Protein AF-A0AAU4B2C4-F1 (afdb_monomer_lite)

Sequence (59 aa):
MTYLRGAARTVYGGALRARYEDGDTIRDLKAATGRSYGYLHRLLLEAGTTLRPRGRRGA

Foldseek 3Di:
DDDQPDPSLLVVLVVLLVCVVVPDDLVNVCVVVVDDSVVNVVSVVVNVRPHDPPPDPPD

Radius of gyration: 12.08 Å; chains: 1; bounding box: 30×19×39 Å

pLDDT: mean 80.94, std 11.66, range [43.31, 90.94]

Se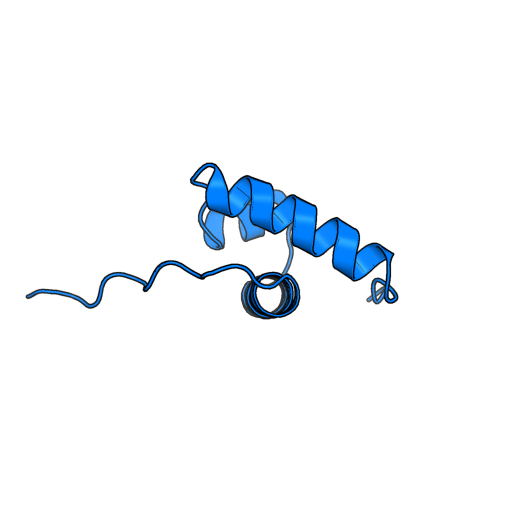condary structure (DSSP, 8-state):
-----HHHHHHHHHHHHHHHHHT--HHHHHHHH---HHHHHHHHHHTT--PPP------

Structure (mmCIF, N/CA/C/O backbone):
data_AF-A0AAU4B2C4-F1
#
_entry.id   AF-A0AAU4B2C4-F1
#
loop_
_atom_site.group_PDB
_atom_site.id
_atom_site.type_symbol
_atom_site.label_atom_id
_atom_site.label_alt_id
_atom_site.label_comp_id
_atom_site.label_asym_id
_atom_site.label_entity_id
_atom_site.label_seq_id
_atom_site.pdbx_PDB_ins_code
_atom_site.Cartn_x
_atom_site.Cartn_y
_atom_site.Cartn_z
_atom_site.occupancy
_atom_site.B_iso_or_equiv
_atom_site.auth_seq_id
_atom_site.auth_comp_id
_atom_site.auth_asym_id
_atom_site.auth_atom_id
_atom_site.pdbx_PDB_model_num
ATOM 1 N N . ME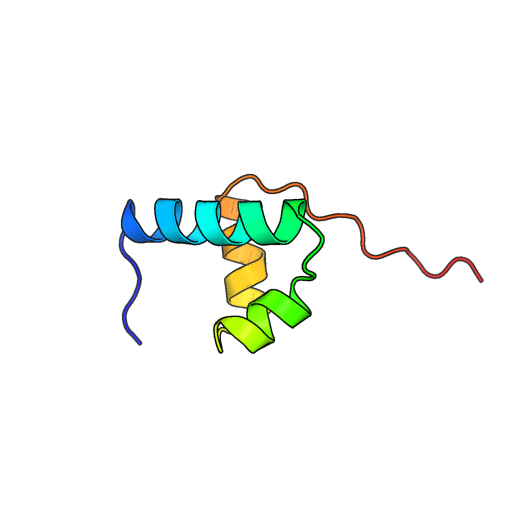T A 1 1 ? 21.854 -5.172 -1.920 1.00 52.84 1 MET A N 1
ATOM 2 C CA . MET A 1 1 ? 20.388 -4.956 -1.934 1.00 52.84 1 MET A CA 1
ATOM 3 C C . MET A 1 1 ? 19.995 -4.354 -3.277 1.00 52.84 1 MET A C 1
ATOM 5 O O . MET A 1 1 ? 20.380 -3.228 -3.554 1.00 52.84 1 MET A O 1
ATOM 9 N N . THR A 1 2 ? 19.295 -5.100 -4.131 1.00 62.09 2 THR A N 1
ATOM 10 C CA . THR A 1 2 ? 18.887 -4.632 -5.467 1.00 62.09 2 THR A CA 1
ATOM 11 C C . THR A 1 2 ? 17.754 -3.614 -5.340 1.00 62.09 2 THR A C 1
ATOM 13 O O . THR A 1 2 ? 16.667 -3.949 -4.869 1.00 62.09 2 THR A O 1
ATOM 16 N N . TYR A 1 3 ? 18.008 -2.366 -5.727 1.00 63.66 3 TYR A N 1
ATOM 17 C CA . TYR A 1 3 ? 16.984 -1.328 -5.796 1.00 63.66 3 TYR A CA 1
ATOM 18 C C . TYR A 1 3 ? 16.094 -1.589 -7.017 1.00 63.66 3 TYR A C 1
ATOM 20 O O . TYR A 1 3 ? 16.575 -1.593 -8.149 1.00 63.66 3 TYR A O 1
ATOM 28 N N . LEU A 1 4 ? 14.796 -1.817 -6.795 1.00 69.25 4 LEU A N 1
ATOM 29 C CA . LEU A 1 4 ? 13.796 -1.816 -7.868 1.00 69.25 4 LEU A CA 1
ATOM 30 C C . LEU A 1 4 ? 13.806 -0.422 -8.519 1.00 69.25 4 LEU A C 1
ATOM 32 O O . LEU A 1 4 ? 13.475 0.564 -7.860 1.00 69.25 4 LEU A O 1
ATOM 36 N N . ARG A 1 5 ? 14.237 -0.325 -9.783 1.00 76.44 5 ARG A N 1
ATOM 37 C CA . ARG A 1 5 ? 14.269 0.941 -10.535 1.00 76.44 5 ARG A CA 1
ATOM 38 C C . ARG A 1 5 ? 12.856 1.336 -10.972 1.00 76.44 5 ARG A C 1
ATOM 40 O O . ARG A 1 5 ? 12.118 0.482 -11.455 1.00 76.44 5 ARG A O 1
ATOM 47 N N . GLY A 1 6 ? 12.529 2.626 -10.828 1.00 74.00 6 GLY A N 1
ATOM 48 C CA . GLY A 1 6 ? 11.363 3.334 -11.386 1.00 74.00 6 GLY A CA 1
ATOM 49 C C . GLY A 1 6 ? 10.121 2.476 -11.631 1.00 74.00 6 GLY A C 1
ATOM 50 O O . GLY A 1 6 ? 9.359 2.215 -10.710 1.00 74.00 6 GLY A O 1
ATOM 51 N N . ALA A 1 7 ? 9.952 1.993 -12.863 1.00 79.44 7 ALA A N 1
ATOM 52 C CA . ALA A 1 7 ? 8.790 1.209 -13.282 1.00 79.44 7 ALA A CA 1
ATOM 53 C C . ALA A 1 7 ? 8.557 -0.065 -12.450 1.00 79.44 7 ALA A C 1
ATOM 55 O O . ALA A 1 7 ? 7.429 -0.347 -12.052 1.00 79.44 7 ALA A O 1
ATOM 56 N N . ALA A 1 8 ? 9.614 -0.812 -12.117 1.00 83.06 8 ALA A N 1
ATOM 57 C CA . ALA A 1 8 ? 9.489 -2.027 -11.312 1.00 83.06 8 ALA A CA 1
ATOM 58 C C . ALA A 1 8 ? 9.042 -1.710 -9.877 1.00 83.06 8 ALA A C 1
ATOM 60 O O . ALA A 1 8 ? 8.344 -2.502 -9.249 1.00 83.06 8 ALA A O 1
ATOM 61 N N . ARG A 1 9 ? 9.411 -0.529 -9.364 1.00 83.50 9 ARG A N 1
ATOM 62 C CA . ARG A 1 9 ? 8.961 -0.039 -8.060 1.00 83.50 9 ARG A CA 1
ATOM 63 C C . ARG A 1 9 ? 7.482 0.337 -8.099 1.00 83.50 9 ARG A C 1
ATOM 65 O O . ARG A 1 9 ? 6.761 -0.040 -7.184 1.00 83.50 9 ARG A O 1
ATOM 72 N N . THR A 1 10 ? 7.026 0.994 -9.163 1.00 85.25 10 THR A N 1
ATOM 73 C CA . THR A 1 10 ? 5.614 1.358 -9.343 1.00 85.25 10 THR A CA 1
ATOM 74 C C . THR A 1 10 ? 4.727 0.122 -9.472 1.00 85.25 10 THR A C 1
ATOM 76 O O . THR A 1 10 ? 3.718 0.020 -8.780 1.00 85.25 10 THR A O 1
ATOM 79 N N . VAL A 1 11 ? 5.137 -0.859 -10.285 1.00 87.25 11 VAL A N 1
ATOM 80 C CA . VAL A 1 11 ? 4.414 -2.134 -10.444 1.00 87.25 11 VAL A CA 1
ATOM 81 C C . VAL A 1 11 ? 4.359 -2.893 -9.118 1.00 87.25 11 VAL A C 1
ATOM 83 O O . VAL A 1 11 ? 3.295 -3.347 -8.701 1.00 87.25 11 VAL A O 1
ATOM 86 N N . TYR A 1 12 ? 5.488 -2.983 -8.412 1.00 87.94 12 TYR A N 1
ATOM 87 C CA . TYR A 1 12 ? 5.549 -3.669 -7.125 1.00 87.94 12 TYR A CA 1
ATOM 88 C C . TYR A 1 12 ? 4.717 -2.962 -6.044 1.00 87.94 12 TYR A C 1
ATOM 90 O O . TYR A 1 12 ? 4.013 -3.617 -5.278 1.00 87.94 12 TYR A O 1
ATOM 98 N N . GLY A 1 13 ? 4.740 -1.627 -6.009 1.00 88.50 13 GLY A N 1
ATOM 99 C CA . GLY A 1 13 ? 3.896 -0.826 -5.124 1.00 88.50 13 GLY A CA 1
ATOM 100 C C . GLY A 1 13 ? 2.406 -0.983 -5.424 1.00 88.50 13 GLY A C 1
ATOM 101 O O . GLY A 1 13 ? 1.621 -1.144 -4.494 1.00 88.50 13 GLY A O 1
ATOM 102 N N . GLY A 1 14 ? 2.021 -1.034 -6.702 1.00 89.25 14 GLY A N 1
ATOM 103 C CA . GLY A 1 14 ? 0.645 -1.308 -7.122 1.00 89.25 14 GLY A CA 1
ATOM 104 C C . GLY A 1 14 ? 0.157 -2.695 -6.698 1.00 89.25 14 GLY A C 1
ATOM 105 O O . GLY A 1 14 ? -0.941 -2.820 -6.162 1.00 89.25 14 GLY A O 1
ATOM 106 N N . ALA A 1 15 ? 0.990 -3.729 -6.847 1.00 89.56 15 ALA A N 1
ATOM 107 C CA . ALA A 1 15 ? 0.657 -5.085 -6.402 1.00 89.56 15 ALA A CA 1
ATOM 108 C C . ALA A 1 15 ? 0.484 -5.179 -4.874 1.00 89.56 15 ALA A C 1
ATOM 110 O O . ALA A 1 15 ? -0.412 -5.860 -4.378 1.00 89.56 15 ALA A O 1
ATOM 111 N N . LEU A 1 16 ? 1.326 -4.468 -4.117 1.00 90.19 16 LEU A N 1
ATOM 112 C CA . LEU A 1 16 ? 1.202 -4.376 -2.661 1.00 90.19 16 LEU A CA 1
ATOM 113 C C . LEU A 1 16 ? -0.036 -3.600 -2.230 1.00 90.19 16 LEU A C 1
ATOM 115 O O . LEU A 1 16 ? -0.688 -3.993 -1.267 1.00 90.19 16 LEU A O 1
ATOM 119 N N . ARG A 1 17 ? -0.361 -2.518 -2.943 1.00 88.81 17 ARG A N 1
ATOM 120 C CA . ARG A 1 17 ? -1.588 -1.761 -2.723 1.00 88.81 17 ARG A CA 1
ATOM 121 C C . ARG A 1 17 ? -2.806 -2.647 -2.930 1.00 88.81 17 ARG A C 1
ATOM 123 O O . ARG A 1 17 ? -3.652 -2.669 -2.057 1.00 88.81 17 ARG A O 1
ATOM 130 N N . ALA A 1 18 ? -2.876 -3.397 -4.029 1.00 89.81 18 ALA A N 1
ATOM 131 C CA . ALA A 1 18 ? -4.009 -4.282 -4.298 1.00 89.81 18 ALA A CA 1
ATOM 132 C C . ALA A 1 18 ? -4.266 -5.250 -3.131 1.00 89.81 18 ALA A C 1
ATOM 134 O O . ALA A 1 18 ? -5.388 -5.345 -2.657 1.00 89.81 18 ALA A O 1
ATOM 135 N N . ARG A 1 19 ? -3.209 -5.875 -2.599 1.00 89.56 19 ARG A N 1
ATOM 136 C CA . ARG A 1 19 ? -3.294 -6.717 -1.396 1.00 89.56 19 ARG A CA 1
ATOM 137 C C . ARG A 1 19 ? -3.737 -5.949 -0.149 1.00 89.56 19 ARG A C 1
ATOM 139 O O . ARG A 1 19 ? -4.582 -6.420 0.600 1.00 89.56 19 ARG A O 1
ATOM 146 N N . TYR A 1 20 ? -3.188 -4.754 0.066 1.00 89.12 20 TYR A N 1
ATOM 147 C CA . TYR A 1 20 ? -3.581 -3.901 1.187 1.00 89.12 20 TYR A CA 1
ATOM 148 C C . TYR A 1 20 ? -5.067 -3.502 1.142 1.00 89.12 20 TYR A C 1
ATOM 150 O O . TYR A 1 20 ? -5.739 -3.470 2.170 1.00 89.12 20 TYR A O 1
ATOM 158 N N . GLU A 1 21 ? -5.573 -3.193 -0.052 1.00 85.25 21 GLU A N 1
ATOM 159 C CA . GLU A 1 21 ? -6.976 -2.838 -0.298 1.00 85.25 21 GLU A CA 1
ATOM 160 C C . GLU A 1 21 ? -7.903 -4.056 -0.142 1.00 85.25 21 GLU A C 1
ATOM 162 O O . GLU A 1 21 ? -9.021 -3.899 0.344 1.00 85.25 21 GLU A O 1
ATOM 167 N N . ASP A 1 22 ? -7.419 -5.258 -0.479 1.00 89.19 22 ASP A N 1
ATOM 168 C CA . ASP A 1 22 ? -8.120 -6.541 -0.292 1.00 89.19 22 ASP A CA 1
ATOM 169 C C . ASP A 1 22 ? -8.342 -6.889 1.193 1.00 89.19 22 ASP A C 1
ATOM 171 O O . ASP A 1 22 ? -9.273 -7.606 1.549 1.00 89.19 22 ASP A O 1
ATOM 175 N N . GLY A 1 23 ? -7.530 -6.313 2.084 1.00 86.62 23 GLY A N 1
ATOM 176 C CA . GLY A 1 23 ? -7.648 -6.483 3.532 1.00 86.62 23 GLY A CA 1
ATOM 177 C C . GLY A 1 23 ? -6.351 -6.898 4.218 1.00 86.62 23 GLY A C 1
ATOM 178 O O . GLY A 1 23 ? -6.310 -6.910 5.452 1.00 86.62 23 GLY A O 1
ATOM 179 N N . ASP A 1 24 ? -5.282 -7.179 3.462 1.00 88.31 24 ASP A N 1
ATOM 180 C CA . ASP A 1 24 ? -3.980 -7.490 4.049 1.00 88.31 24 ASP A CA 1
ATOM 181 C C . ASP A 1 24 ? -3.442 -6.289 4.827 1.00 88.31 24 ASP A C 1
ATOM 183 O O . ASP A 1 24 ? -3.442 -5.138 4.380 1.00 88.31 24 ASP A O 1
ATOM 187 N N . THR A 1 25 ? -2.870 -6.548 5.998 1.00 86.88 25 THR A N 1
ATOM 188 C CA . THR A 1 25 ? -2.174 -5.497 6.730 1.00 86.88 25 THR A CA 1
ATOM 189 C C . THR A 1 25 ? -0.741 -5.343 6.225 1.00 86.88 25 THR A C 1
ATOM 191 O O . THR A 1 25 ? -0.140 -6.245 5.646 1.00 86.88 25 THR A O 1
ATOM 194 N N . ILE A 1 26 ? -0.097 -4.214 6.543 1.00 85.56 26 ILE A N 1
ATOM 195 C CA . ILE A 1 26 ? 1.342 -4.029 6.268 1.00 85.56 26 ILE A CA 1
ATOM 196 C C . ILE A 1 26 ? 2.185 -5.147 6.926 1.00 85.56 26 ILE A C 1
ATOM 198 O O . ILE A 1 26 ? 3.273 -5.463 6.446 1.00 85.56 26 ILE A O 1
ATOM 202 N N . ARG A 1 27 ? 1.705 -5.765 8.019 1.00 86.62 27 ARG A N 1
ATOM 203 C CA . ARG A 1 27 ? 2.375 -6.916 8.645 1.00 86.62 27 ARG A CA 1
ATOM 204 C C . ARG A 1 27 ? 2.263 -8.177 7.793 1.00 86.62 27 ARG A C 1
ATOM 206 O O . ARG A 1 27 ? 3.274 -8.862 7.663 1.00 86.62 27 ARG A O 1
ATOM 213 N N . ASP A 1 28 ? 1.108 -8.434 7.194 1.00 88.94 28 ASP A N 1
ATOM 214 C CA . ASP A 1 28 ? 0.905 -9.582 6.302 1.00 88.94 28 ASP A CA 1
ATOM 215 C C . ASP A 1 28 ? 1.729 -9.409 5.031 1.00 88.94 28 ASP A C 1
ATOM 217 O O . ASP A 1 28 ? 2.499 -10.290 4.662 1.00 88.94 28 ASP A O 1
ATOM 221 N N . LEU A 1 29 ? 1.728 -8.201 4.459 1.00 88.75 29 LEU A N 1
ATOM 222 C CA . LEU A 1 29 ? 2.607 -7.846 3.346 1.00 88.75 29 LEU A CA 1
ATOM 223 C C . LEU A 1 29 ? 4.087 -8.042 3.689 1.00 88.75 29 LEU A C 1
ATOM 225 O O . LEU A 1 29 ? 4.862 -8.545 2.875 1.00 88.75 29 LEU A O 1
ATOM 229 N N . LYS A 1 30 ? 4.505 -7.669 4.901 1.00 90.94 30 LYS A N 1
ATOM 230 C CA . LYS A 1 30 ? 5.871 -7.887 5.395 1.00 90.94 30 LYS A CA 1
ATOM 231 C C . LYS A 1 30 ? 6.193 -9.377 5.500 1.00 90.94 30 LYS A C 1
ATOM 233 O O . LYS A 1 30 ? 7.271 -9.778 5.068 1.00 90.94 30 LYS A O 1
ATOM 238 N N . ALA A 1 31 ? 5.284 -10.180 6.050 1.00 89.12 31 ALA A N 1
ATOM 239 C CA . ALA A 1 31 ? 5.454 -11.625 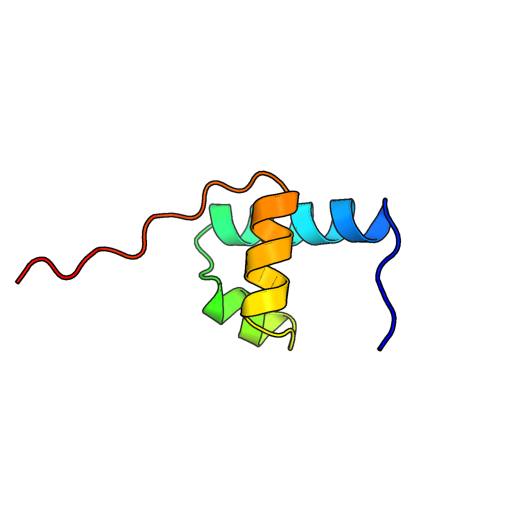6.168 1.00 89.12 31 ALA A CA 1
ATOM 240 C C . ALA A 1 31 ? 5.517 -12.300 4.788 1.00 89.12 31 ALA A C 1
ATOM 242 O O . ALA A 1 31 ? 6.423 -13.087 4.535 1.00 89.12 31 ALA A O 1
ATOM 243 N N . ALA A 1 32 ? 4.630 -11.913 3.871 1.00 87.44 32 ALA A N 1
ATOM 244 C CA . ALA A 1 32 ? 4.543 -12.466 2.524 1.00 87.44 32 ALA A CA 1
ATOM 245 C C . ALA A 1 32 ? 5.724 -12.073 1.624 1.00 87.44 32 ALA A C 1
ATOM 247 O O . ALA A 1 32 ? 6.107 -12.828 0.735 1.00 87.44 32 ALA A O 1
ATOM 248 N N . THR A 1 33 ? 6.302 -10.883 1.817 1.00 85.56 33 THR A N 1
ATOM 249 C CA . THR A 1 33 ? 7.386 -10.377 0.952 1.00 85.56 33 THR A CA 1
ATOM 250 C C . THR A 1 33 ? 8.780 -10.468 1.558 1.00 85.56 33 THR A C 1
ATOM 252 O O . THR A 1 33 ? 9.764 -10.252 0.849 1.00 85.56 33 THR A O 1
ATOM 255 N N . GLY A 1 34 ? 8.887 -10.706 2.867 1.00 87.00 34 GLY A N 1
ATOM 256 C CA . GLY A 1 34 ? 10.153 -10.654 3.599 1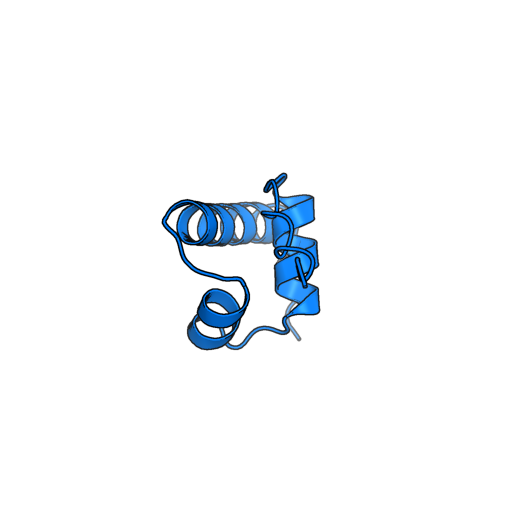.00 87.00 34 GLY A CA 1
ATOM 257 C C . GLY A 1 34 ? 10.811 -9.267 3.603 1.00 87.00 34 GLY A C 1
ATOM 258 O O . GLY A 1 34 ? 11.997 -9.144 3.911 1.00 87.00 34 GLY A O 1
ATOM 259 N N . ARG A 1 35 ? 10.083 -8.205 3.228 1.00 85.44 35 ARG A N 1
ATOM 260 C CA . ARG A 1 35 ? 10.611 -6.835 3.150 1.00 85.44 35 ARG A CA 1
ATOM 261 C C . ARG A 1 35 ? 10.396 -6.076 4.450 1.00 85.44 35 ARG A C 1
ATOM 263 O O . ARG A 1 35 ? 9.486 -6.350 5.225 1.00 85.44 35 ARG A O 1
ATOM 270 N N . SER A 1 36 ? 11.229 -5.068 4.680 1.00 87.12 36 SER A N 1
ATOM 271 C CA . SER A 1 36 ? 11.137 -4.224 5.869 1.00 87.12 36 SER A CA 1
ATOM 272 C C . SER A 1 36 ? 9.818 -3.449 5.909 1.00 87.12 36 SER A C 1
ATOM 274 O O . SER A 1 36 ? 9.392 -2.880 4.904 1.00 87.12 36 SER A O 1
ATOM 276 N N . TYR A 1 37 ? 9.226 -3.328 7.099 1.00 86.44 37 TYR A N 1
ATOM 277 C CA . TYR A 1 37 ? 7.993 -2.561 7.317 1.00 86.44 37 TYR A CA 1
ATOM 278 C C . TYR A 1 37 ? 8.102 -1.122 6.790 1.00 86.44 37 TYR A C 1
ATOM 280 O O . TYR A 1 37 ? 7.239 -0.668 6.050 1.00 86.44 37 TYR A O 1
ATOM 288 N N . GLY A 1 38 ? 9.199 -0.420 7.102 1.00 86.19 38 GLY A N 1
ATOM 289 C CA . GLY A 1 38 ? 9.425 0.948 6.620 1.00 86.19 38 GLY A CA 1
ATOM 290 C C . GLY A 1 38 ? 9.578 1.047 5.098 1.00 86.19 38 GLY A C 1
ATOM 291 O O . GLY A 1 38 ? 9.195 2.057 4.511 1.00 86.19 38 GLY A O 1
ATOM 292 N N . TYR A 1 39 ? 10.080 -0.011 4.449 1.00 87.56 39 TYR A N 1
ATOM 293 C CA . TYR A 1 39 ? 10.169 -0.075 2.990 1.00 87.56 39 TYR A CA 1
ATOM 294 C C . TYR A 1 39 ? 8.781 -0.214 2.367 1.00 87.56 39 TYR A C 1
ATOM 296 O O . TYR A 1 39 ? 8.445 0.558 1.475 1.00 87.56 39 TYR A O 1
ATOM 304 N N . LEU A 1 40 ? 7.962 -1.140 2.877 1.00 88.12 40 LEU A N 1
ATOM 305 C CA . LEU A 1 40 ? 6.580 -1.324 2.429 1.00 88.12 40 LEU A CA 1
ATOM 306 C C . LEU A 1 40 ? 5.728 -0.084 2.702 1.00 88.12 40 LEU A C 1
ATOM 308 O O . LEU A 1 40 ? 4.987 0.340 1.829 1.00 88.12 40 LEU A O 1
ATOM 312 N N . HIS A 1 41 ? 5.887 0.549 3.865 1.00 86.81 41 HIS A N 1
ATOM 313 C CA . HIS A 1 41 ? 5.179 1.779 4.211 1.00 86.81 41 HIS A CA 1
ATOM 314 C C . HIS A 1 41 ? 5.493 2.917 3.232 1.00 86.81 41 HIS A C 1
ATOM 316 O O . HIS A 1 41 ? 4.579 3.537 2.698 1.00 86.81 41 HIS A O 1
ATOM 322 N N . ARG A 1 42 ? 6.780 3.169 2.947 1.00 87.88 42 ARG A N 1
ATOM 323 C CA . ARG A 1 42 ? 7.174 4.172 1.943 1.00 87.88 42 ARG A CA 1
ATOM 324 C C . ARG A 1 42 ? 6.679 3.808 0.551 1.00 87.88 42 ARG A C 1
ATOM 326 O O . ARG A 1 42 ? 6.205 4.677 -0.160 1.00 87.88 42 ARG A O 1
ATOM 333 N N . LEU A 1 43 ? 6.764 2.535 0.178 1.00 88.06 43 LEU A N 1
ATOM 334 C CA . LEU A 1 43 ? 6.348 2.074 -1.138 1.00 88.06 43 LEU A CA 1
ATOM 335 C C . LEU A 1 43 ? 4.832 2.197 -1.350 1.00 88.06 43 LEU A C 1
ATOM 337 O O . LEU A 1 43 ? 4.408 2.596 -2.426 1.00 88.06 43 LEU A O 1
ATOM 341 N N . LEU A 1 44 ? 4.027 1.906 -0.326 1.00 87.56 44 LEU A N 1
ATOM 342 C CA . LEU A 1 44 ? 2.577 2.108 -0.349 1.00 87.56 44 LEU A CA 1
ATOM 343 C C . LEU A 1 44 ? 2.225 3.597 -0.457 1.00 87.56 44 LEU A C 1
ATOM 345 O O . LEU A 1 44 ? 1.362 3.948 -1.256 1.00 87.56 44 LEU A O 1
ATOM 349 N N . LEU A 1 45 ? 2.920 4.468 0.287 1.00 86.75 45 LEU A N 1
ATOM 350 C CA . LEU A 1 45 ? 2.749 5.923 0.191 1.00 86.75 45 LEU A CA 1
ATOM 351 C C . LEU A 1 45 ? 3.124 6.461 -1.195 1.00 86.75 45 LEU A C 1
ATOM 353 O O . LEU A 1 45 ? 2.369 7.231 -1.774 1.00 86.75 45 LEU A O 1
ATOM 357 N N . GLU A 1 46 ? 4.260 6.033 -1.746 1.00 86.38 46 GLU A N 1
ATOM 358 C CA . GLU A 1 46 ? 4.689 6.408 -3.099 1.00 86.38 46 GLU A CA 1
ATOM 359 C C . GLU A 1 46 ? 3.743 5.869 -4.179 1.00 86.38 46 GLU A C 1
ATOM 361 O O . GLU A 1 46 ? 3.540 6.520 -5.199 1.00 86.38 46 GLU A O 1
ATOM 366 N N . ALA A 1 47 ? 3.122 4.710 -3.944 1.00 85.88 47 ALA A N 1
ATOM 367 C CA . ALA A 1 47 ? 2.070 4.162 -4.796 1.00 85.88 47 ALA A CA 1
ATOM 368 C C . ALA A 1 47 ? 0.710 4.876 -4.630 1.00 85.88 47 ALA A C 1
ATOM 370 O O . ALA A 1 47 ? -0.268 4.470 -5.260 1.00 85.88 47 ALA A O 1
ATOM 371 N N . GLY A 1 48 ? 0.620 5.905 -3.778 1.00 83.81 48 GLY A N 1
ATOM 372 C CA . GLY A 1 48 ? -0.610 6.658 -3.526 1.00 83.81 48 GLY A CA 1
ATOM 373 C C . GLY A 1 48 ? -1.653 5.888 -2.714 1.00 83.81 48 GLY A C 1
ATOM 374 O O . GLY A 1 48 ? -2.841 6.179 -2.804 1.00 83.81 48 GLY A O 1
ATOM 375 N N . THR A 1 49 ? -1.235 4.883 -1.942 1.00 84.12 49 THR A N 1
ATOM 376 C CA . THR A 1 49 ? -2.148 4.098 -1.101 1.00 84.12 49 THR A CA 1
ATOM 377 C C . THR A 1 49 ? -2.594 4.922 0.098 1.00 84.12 49 THR A C 1
ATOM 379 O O . THR A 1 49 ? -1.764 5.413 0.870 1.00 84.12 49 THR A O 1
ATOM 382 N N . THR A 1 50 ? -3.905 5.013 0.315 1.00 80.38 50 THR A N 1
ATOM 383 C CA . THR A 1 50 ? -4.465 5.579 1.543 1.00 80.38 50 THR A CA 1
ATOM 384 C C . THR A 1 50 ? -4.302 4.570 2.672 1.00 80.38 50 THR A C 1
ATOM 386 O O . THR A 1 50 ? 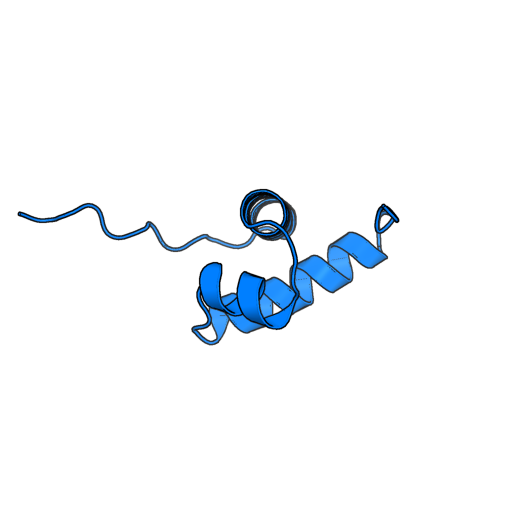-5.127 3.681 2.871 1.00 80.38 50 THR A O 1
ATOM 389 N N . LEU A 1 51 ? -3.204 4.687 3.419 1.00 79.06 51 LEU A N 1
ATOM 390 C CA . LEU A 1 51 ? -2.989 3.866 4.603 1.00 79.06 51 LEU A CA 1
ATOM 391 C C . LEU A 1 51 ? -4.126 4.118 5.594 1.00 79.06 51 LEU A C 1
ATOM 393 O O . LEU A 1 51 ? -4.306 5.238 6.078 1.00 79.06 51 LEU A O 1
ATOM 397 N N . ARG A 1 52 ? -4.885 3.066 5.907 1.00 76.50 52 ARG A N 1
ATOM 398 C CA . ARG A 1 52 ? -5.919 3.113 6.935 1.00 76.50 52 ARG A CA 1
ATOM 399 C C . ARG A 1 52 ? -5.263 3.592 8.228 1.00 76.50 52 ARG A C 1
ATOM 401 O O . ARG A 1 52 ? -4.242 3.016 8.635 1.00 76.50 52 ARG A O 1
ATOM 408 N N . PRO A 1 53 ? -5.808 4.638 8.873 1.00 65.56 53 PRO A N 1
ATOM 409 C CA . PRO A 1 53 ? -5.278 5.099 10.138 1.00 65.56 53 PRO A CA 1
ATOM 410 C C . PRO A 1 53 ? -5.286 3.907 11.088 1.00 65.56 53 PRO A C 1
ATOM 412 O O . PRO A 1 53 ? -6.322 3.280 11.309 1.00 65.56 53 PRO A O 1
ATOM 415 N N . ARG A 1 54 ? -4.107 3.548 11.611 1.00 63.38 54 ARG A N 1
ATOM 416 C CA . ARG A 1 54 ? -4.015 2.570 12.697 1.00 63.38 54 ARG A CA 1
ATOM 417 C C . ARG A 1 54 ? -4.908 3.125 13.790 1.00 63.38 54 ARG A C 1
ATOM 419 O O . ARG A 1 54 ? -4.597 4.209 14.283 1.00 63.38 54 ARG A O 1
ATOM 426 N N . GLY A 1 55 ? -6.018 2.438 14.074 1.00 57.44 55 GLY A N 1
ATOM 427 C CA . GLY A 1 55 ? -7.011 2.888 15.039 1.00 57.44 55 GLY A CA 1
ATOM 428 C C . GLY A 1 55 ? -6.283 3.427 16.256 1.00 57.44 55 GLY A C 1
ATOM 429 O O . GLY A 1 55 ? -5.551 2.688 16.923 1.00 57.44 55 GLY A O 1
ATOM 430 N N . ARG A 1 56 ? -6.378 4.744 16.472 1.00 54.41 56 ARG A N 1
ATOM 431 C CA . ARG A 1 56 ? -5.925 5.307 17.734 1.00 54.41 56 ARG A CA 1
ATOM 432 C C . ARG A 1 56 ? -6.696 4.547 18.801 1.00 54.41 56 ARG A C 1
ATOM 434 O O . ARG A 1 56 ? -7.893 4.322 18.642 1.00 54.41 56 ARG A O 1
ATOM 441 N N . ARG A 1 57 ? -5.974 4.091 19.822 1.00 51.66 57 ARG A N 1
ATOM 442 C CA . ARG A 1 57 ? -6.530 3.519 21.044 1.00 51.66 57 ARG A CA 1
ATOM 443 C C . ARG A 1 57 ? -7.654 4.450 21.516 1.00 51.66 57 ARG A C 1
ATOM 445 O O . ARG A 1 57 ? -7.374 5.521 22.037 1.00 51.66 57 ARG A O 1
ATOM 452 N N . GLY A 1 58 ? -8.899 4.080 21.243 1.00 59.91 58 GLY A N 1
ATOM 453 C CA . GLY A 1 58 ? -10.040 4.556 22.003 1.00 59.91 58 GLY A CA 1
ATOM 454 C C . GLY A 1 58 ? -10.097 3.687 23.245 1.00 59.91 58 GLY A C 1
ATOM 455 O O . GLY A 1 58 ? -10.529 2.542 23.137 1.00 59.91 58 GLY A O 1
ATOM 456 N N . ALA A 1 59 ? -9.519 4.203 24.330 1.00 43.31 59 ALA A N 1
ATOM 457 C CA . ALA A 1 59 ? -9.672 3.852 25.746 1.00 43.31 59 ALA A CA 1
ATOM 458 C C . ALA A 1 59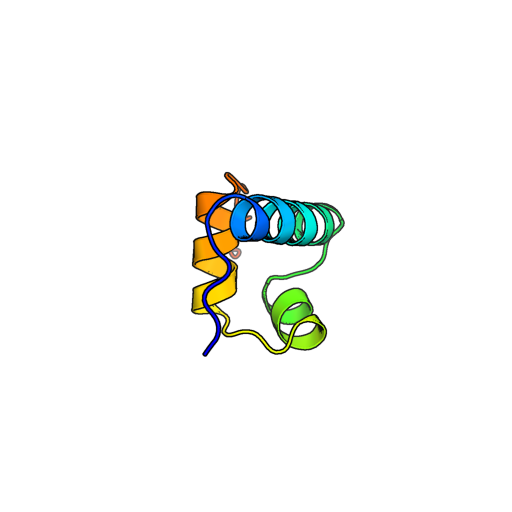 ? -8.404 4.304 26.478 1.00 43.31 59 ALA A C 1
ATOM 460 O O . ALA A 1 59 ? -7.322 3.741 26.177 1.00 43.31 59 ALA A O 1
#

=== Feature glossary ===
Each block in this record encodes a different view of the same protein. In brief:

Predicted aligned error. PAE(i, j) answers: if I align the predicted and true structures on residue i, how far off (in Å) do I expect residue j to be? A block-diagonal PAE matrix with low values on the blocks and high values off-diagonal is the signature of a multi-domain protein with confidently predicted domains but uncertain inter-domain orientation.

Contact-map, Ramachandran, and PAE plots. Plot images: a contact map (which residues are close in 3D, as an N×N binary image), a Ramachandran scatter (backbone torsion angles, revealing secondary-structure composition at a glance), and — for AlphaFold structures — a PAE heatmap (pairwise prediction confidence).

Backbone torsions (φ/ψ). φ (phi) and ψ (psi) are the two rotatable backbone dihedrals per residue: φ is the C(i-1)–N–Cα–C torsion, ψ is the N–Cα–C–N(i+1) torsion, both in degrees on (−180°, 180°]. α-helical residues cluster near (−60°, −45°); β-strand residues near (−120°, +130°). A Ramachandran plot is simply a scatter of (φ, ψ) for every residue.

Foldseek 3Di. A 3Di character summarizes, for each residue, the relative orientation of the Cα frame of its nearest spatial neighbor. Because it encodes fold topology rather than chemistry, 3Di alignments detect remote structural similarity that sequence alignment misses.

Radius of gyration, Cα contacts, bounding box. Three whole-structure scalars: the radius of gyration (RMS distance of Cα from centroid, in Å), the count of Cα–Cα contacts (pairs closer than 8 Å and separated by more than four residues in sequence — i.e. tertiary, not local, contacts), and the bounding-box dimensions. Together they distinguish compact globular folds from extended fibres or disordered chains.

Sequence. Sequence gives the chain of amino acids in standard one-letter code (A=alanine, C=cysteine, …, Y=tyrosine), read N→C. It is the only feature that is directly encoded by the gene; all structural features are derived from the folded form of this sequence.

mmCIF coordinates. Atomic coordinates in PDBx/mmCIF format — the same representation the Protein Data Bank distributes. Each line of the _atom_site loop places one backbone atom in Cartesian space (units: ångströms, origin: arbitrary).

Secondary structure (3-state, P-SEA). Three-state secondary structure (P-SEA) collapses the eight DSSP classes into helix (a), strand (b), and coil (c). P-SEA assigns these from Cα geometry alone — distances and angles — without requiring backbone oxygens, so it works on any Cα trace.

InterPro / GO / CATH / organism. Functional annotations link the protein to curated databases. InterPro entries identify conserved domains and families by matching the sequence against member-database signatures (Pfam, PROSITE, CDD, …). Gene Ontology (GO) terms describe molecular function, biological process, and cellular component in a controlled vocabulary. CATH places the structure in a hierarchical fold classification (Class/Architecture/Topology/Homologous-superfamily). The organism is the source species.

B-factor. B-factor (Debye–Waller factor) reflects atomic displacement in the crystal lattice. It is an experimental observable (units Å²), not a prediction; low values mean the atom is pinned down, high values mean it moves or is heterogeneous across the crystal.

Rendered structure images. Structure images are PyMOL renders from six orthogonal camera directions. Cartoon representation draws helices as coils and strands as arrows; sticks shows the backbone as bonds; surface shows the solvent-excluded envelope. Rainbow coloring maps sequence position to hue (blue→red, N→C); chain coloring assigns a distinct color per polypeptide.

Solvent-accessible surface area. Solvent-accessible surface area (SASA) is the area in Å² traced out by the centre of a 1.4 Å probe sphere (a water molecule) rolled over the protein's van der Waals surface (Shrake–Rupley / Lee–Richards construction). Buried residues have near-zero SASA; fully exposed residues can exceed 200 Å². The total SASA scales roughly with the number of surface residues.

Secondary structure (8-state, DSSP). The SS8 string is DSSP's per-residue secondary-structure call. α-helix (H) means an i→i+4 H-bond ladder; β-strand (E) means the residue participates in a β-sheet; 3₁₀ (G) and π (I) are tighter and wider helices; T/S are turns/bends; '-' is loop.

pLDDT. For AlphaFold models, the B-factor field carries pLDDT — the model's own estimate of local accuracy on a 0–100 scale. Regions with pLDDT<50 should be treated as essentially unmodeled; they often correspond to intrinsically disordered segments.

Nearest PDB structures. Nearest PDB neighbors are the top structural matches found by Foldseek when searching this structure against the entire Protein Data Bank. Each hit reports a TM-score (0 to 1; >0.5 almost always implies the same fold) and an E-value. These are *structural* homologs — they may share no detectable sequence similarity.